Protein AF-A0A956FF70-F1 (afdb_monomer)

Sequence (128 aa):
MSNDNSLVDALAFLYVTFGQATDGTLTADEMRTLAEKLGKRAPELSLEQLGQVLRSTVTAYKGVGSREEKIERAQQHAAVLRDSVDEGMRQAIINDLSAIAAADGEVSDQEQAFIARTAQTLGVALPS

pLDDT: mean 88.59, std 9.56, range [40.38, 96.44]

Mean predicted aligned error: 4.27 Å

Structure (mmCIF, N/CA/C/O backbone):
data_AF-A0A956FF70-F1
#
_entry.id   AF-A0A956FF70-F1
#
loop_
_atom_site.group_PDB
_atom_site.id
_atom_site.type_symbol
_atom_site.label_atom_id
_atom_site.label_alt_id
_atom_site.label_comp_id
_atom_site.label_asym_id
_atom_site.label_entity_id
_atom_site.label_seq_id
_atom_site.pdbx_PDB_ins_code
_atom_site.Cartn_x
_atom_site.Cartn_y
_atom_site.Cartn_z
_atom_site.occupancy
_atom_site.B_iso_or_equiv
_atom_site.auth_seq_id
_atom_site.auth_comp_id
_atom_site.auth_asym_id
_atom_site.auth_atom_id
_atom_site.pdbx_PDB_model_num
ATOM 1 N N . MET A 1 1 ? 21.194 2.896 -12.988 1.00 40.38 1 MET A N 1
ATOM 2 C CA . MET A 1 1 ? 20.712 2.653 -11.613 1.00 40.38 1 MET A CA 1
ATOM 3 C C . MET A 1 1 ? 19.341 3.298 -11.496 1.00 40.38 1 MET A C 1
ATOM 5 O O . MET A 1 1 ? 19.175 4.356 -12.092 1.00 40.38 1 MET A O 1
ATOM 9 N N . SER A 1 2 ? 18.416 2.674 -10.757 1.00 45.56 2 SER A N 1
ATOM 10 C CA . SER A 1 2 ? 17.191 3.301 -10.213 1.00 45.56 2 SER A CA 1
ATOM 11 C C . SER A 1 2 ? 15.847 3.125 -10.950 1.00 45.56 2 SER A C 1
ATOM 13 O O . SER A 1 2 ? 15.054 4.060 -10.940 1.00 45.56 2 SER A O 1
ATOM 15 N N . ASN A 1 3 ? 15.536 1.942 -11.503 1.00 53.38 3 ASN A N 1
ATOM 16 C CA . ASN A 1 3 ? 14.123 1.555 -11.725 1.00 53.38 3 ASN A CA 1
ATOM 17 C C . ASN A 1 3 ? 13.557 0.736 -10.552 1.00 53.38 3 ASN A C 1
ATOM 19 O O . ASN A 1 3 ? 12.388 0.879 -10.223 1.00 53.38 3 ASN A O 1
ATOM 23 N N . ASP A 1 4 ? 14.382 -0.057 -9.866 1.00 58.72 4 ASP A N 1
ATOM 24 C CA . ASP A 1 4 ? 13.886 -0.923 -8.785 1.00 58.72 4 ASP A CA 1
ATOM 25 C C . ASP A 1 4 ? 13.406 -0.106 -7.579 1.00 58.72 4 ASP A C 1
ATOM 27 O O . ASP A 1 4 ? 12.328 -0.343 -7.046 1.00 58.72 4 ASP A O 1
ATOM 31 N N . ASN A 1 5 ? 14.133 0.960 -7.224 1.00 69.19 5 ASN A N 1
ATOM 32 C CA . ASN A 1 5 ? 13.759 1.810 -6.093 1.00 69.19 5 ASN A CA 1
ATOM 33 C C . ASN A 1 5 ? 12.410 2.523 -6.315 1.00 69.19 5 ASN A C 1
ATOM 35 O O . ASN A 1 5 ? 11.645 2.679 -5.372 1.00 69.19 5 ASN A O 1
ATOM 39 N N . SER A 1 6 ? 12.073 2.896 -7.560 1.00 80.88 6 SER A N 1
ATOM 40 C CA . SER A 1 6 ? 10.786 3.544 -7.855 1.00 80.88 6 SER A CA 1
ATOM 41 C C . SER A 1 6 ? 9.609 2.567 -7.800 1.00 80.88 6 SER A C 1
ATOM 43 O O . SER A 1 6 ? 8.506 2.970 -7.429 1.00 80.88 6 SER A O 1
ATOM 45 N N . LEU A 1 7 ? 9.835 1.285 -8.111 1.00 88.88 7 LEU A N 1
ATOM 46 C CA . LEU A 1 7 ? 8.826 0.233 -7.971 1.00 88.88 7 LEU A CA 1
ATOM 47 C C . LEU A 1 7 ? 8.566 -0.103 -6.510 1.00 88.88 7 LEU A C 1
ATOM 49 O O . LEU A 1 7 ? 7.406 -0.201 -6.111 1.00 88.88 7 LEU A O 1
ATOM 53 N N . VAL A 1 8 ? 9.624 -0.224 -5.705 1.00 91.12 8 VAL A N 1
ATOM 54 C CA . VAL A 1 8 ? 9.476 -0.448 -4.264 1.00 91.12 8 VAL A CA 1
ATOM 55 C C . VAL A 1 8 ? 8.802 0.752 -3.604 1.00 91.12 8 VAL A C 1
ATOM 57 O O . VAL A 1 8 ? 7.888 0.554 -2.809 1.00 91.12 8 VAL A O 1
ATOM 60 N N . ASP A 1 9 ? 9.167 1.984 -3.968 1.00 91.19 9 ASP A N 1
ATOM 61 C CA . ASP A 1 9 ? 8.512 3.190 -3.452 1.00 91.19 9 ASP A CA 1
ATOM 62 C C . ASP A 1 9 ? 7.022 3.232 -3.827 1.00 91.19 9 ASP A C 1
ATOM 64 O O . ASP A 1 9 ? 6.176 3.537 -2.982 1.00 91.19 9 ASP A O 1
ATOM 68 N N . ALA A 1 10 ? 6.679 2.883 -5.073 1.00 93.12 10 ALA A N 1
ATOM 69 C CA . ALA A 1 10 ? 5.291 2.815 -5.525 1.00 93.12 10 ALA A CA 1
ATOM 70 C C . ALA A 1 10 ? 4.492 1.742 -4.777 1.00 93.12 10 ALA A C 1
ATOM 72 O O . ALA A 1 10 ? 3.361 1.990 -4.352 1.00 93.12 10 ALA A O 1
ATOM 73 N N . LEU A 1 11 ? 5.092 0.570 -4.576 1.00 94.56 11 LEU A N 1
ATOM 74 C CA . LEU A 1 11 ? 4.481 -0.529 -3.843 1.00 94.56 11 LEU A CA 1
ATOM 75 C C . LEU A 1 11 ? 4.293 -0.186 -2.363 1.00 94.56 11 LEU A C 1
ATOM 77 O O . LEU A 1 11 ? 3.211 -0.378 -1.810 1.00 94.56 11 LEU A O 1
ATOM 81 N N . ALA A 1 12 ? 5.320 0.381 -1.734 1.00 94.06 12 ALA A N 1
ATOM 82 C CA . ALA A 1 12 ? 5.268 0.828 -0.353 1.00 94.06 12 ALA A CA 1
ATOM 83 C C . ALA A 1 12 ? 4.179 1.890 -0.171 1.00 94.06 12 ALA A C 1
ATOM 85 O O . ALA A 1 12 ? 3.390 1.797 0.769 1.00 94.06 12 ALA A O 1
ATOM 86 N N . PHE A 1 13 ? 4.091 2.877 -1.070 1.00 94.69 13 PHE A N 1
ATOM 87 C CA . PHE A 1 13 ? 3.067 3.921 -0.990 1.00 94.69 13 PHE A CA 1
ATOM 88 C C . PHE A 1 13 ? 1.658 3.353 -1.144 1.00 94.69 13 PHE A C 1
ATOM 90 O O . PHE A 1 13 ? 0.760 3.740 -0.391 1.00 94.69 13 PHE A O 1
ATOM 97 N N . LEU A 1 14 ? 1.469 2.414 -2.073 1.00 95.19 14 LEU A N 1
ATOM 98 C CA . LEU A 1 14 ? 0.205 1.705 -2.245 1.00 95.19 14 LEU A CA 1
ATOM 99 C C . LEU A 1 14 ? -0.196 0.967 -0.959 1.00 95.19 14 LEU A C 1
ATOM 101 O O . LEU A 1 14 ? -1.318 1.144 -0.491 1.00 95.19 14 LEU A O 1
ATOM 105 N N . TYR A 1 15 ? 0.719 0.202 -0.358 1.00 94.50 15 TYR A N 1
ATOM 106 C CA . TYR A 1 15 ? 0.435 -0.586 0.846 1.00 94.50 15 TYR A CA 1
ATOM 107 C C . TYR A 1 15 ? 0.199 0.286 2.085 1.00 94.50 15 TYR A C 1
ATOM 109 O O . TYR A 1 15 ? -0.725 0.034 2.854 1.00 94.50 15 TYR A O 1
ATOM 117 N N . VAL A 1 16 ? 0.995 1.343 2.274 1.00 92.19 16 VAL A N 1
ATOM 118 C CA . VAL A 1 16 ? 0.801 2.289 3.385 1.00 92.19 16 VAL A CA 1
ATOM 119 C C . VAL A 1 16 ? -0.525 3.023 3.235 1.00 92.19 16 VAL A C 1
ATOM 121 O O . VAL A 1 16 ? -1.240 3.191 4.219 1.00 92.19 16 VAL A O 1
ATOM 124 N N . THR A 1 17 ? -0.876 3.444 2.017 1.00 92.69 17 THR A N 1
ATOM 125 C CA . THR A 1 17 ? -2.167 4.095 1.774 1.00 92.69 17 THR A CA 1
ATOM 126 C C . THR A 1 17 ? -3.318 3.135 2.012 1.00 92.69 17 THR A C 1
ATOM 128 O O . THR A 1 17 ? -4.308 3.560 2.593 1.00 92.69 17 THR A O 1
ATOM 131 N N . PHE A 1 18 ? -3.188 1.866 1.617 1.00 91.38 18 PHE A N 1
ATOM 132 C CA . PHE A 1 18 ? -4.199 0.853 1.895 1.00 91.38 18 PHE A CA 1
ATOM 133 C C . PHE A 1 18 ? -4.526 0.800 3.391 1.00 91.38 18 PHE A C 1
ATOM 135 O O . PHE A 1 18 ? -5.643 1.135 3.749 1.00 91.38 18 PHE A O 1
ATOM 142 N N . GLY A 1 19 ? -3.554 0.533 4.265 1.00 85.81 19 GLY A N 1
ATOM 143 C CA . GLY A 1 19 ? -3.855 0.406 5.697 1.00 85.81 19 GLY A CA 1
ATOM 144 C C . GLY A 1 19 ? -4.090 1.728 6.447 1.00 85.81 19 GLY A C 1
ATOM 145 O O . GLY A 1 19 ? -4.578 1.732 7.567 1.00 85.81 19 GLY A O 1
ATOM 146 N N . GLN A 1 20 ? -3.712 2.886 5.894 1.00 84.50 20 GLN A N 1
ATOM 147 C CA . GLN A 1 20 ? -3.914 4.179 6.574 1.00 84.50 20 GLN A CA 1
ATOM 148 C C . GLN A 1 20 ? -5.122 4.967 6.062 1.00 84.50 20 GLN A C 1
ATOM 150 O O . GLN A 1 20 ? -5.579 5.885 6.745 1.00 84.50 20 GLN A O 1
ATOM 155 N N . ALA A 1 21 ? -5.583 4.702 4.839 1.00 77.69 21 ALA A N 1
ATOM 156 C CA . ALA A 1 21 ? -6.653 5.455 4.192 1.00 77.69 21 ALA A CA 1
ATOM 157 C C . ALA A 1 21 ? -7.954 4.656 4.068 1.00 77.69 21 ALA A C 1
ATOM 159 O O . ALA A 1 21 ? -8.873 5.148 3.412 1.00 77.69 21 ALA A O 1
ATOM 160 N N . THR A 1 22 ? -8.056 3.465 4.658 1.00 75.56 22 THR A N 1
ATOM 161 C CA . THR A 1 22 ? -9.293 2.683 4.784 1.00 75.56 22 THR A CA 1
ATOM 162 C C . THR A 1 22 ? -9.942 2.964 6.141 1.00 75.56 22 THR A C 1
ATOM 164 O O . THR A 1 22 ? -10.668 3.948 6.259 1.00 75.56 22 THR A O 1
ATOM 167 N N . ASP A 1 23 ? -9.651 2.185 7.175 1.00 70.81 23 ASP A N 1
ATOM 168 C CA . ASP A 1 23 ? -10.239 2.309 8.513 1.00 70.81 23 ASP A CA 1
ATOM 169 C C . ASP A 1 23 ? -9.551 3.376 9.395 1.00 70.81 23 ASP A C 1
ATOM 171 O O . ASP A 1 23 ? -10.109 3.850 10.386 1.00 70.81 23 ASP A O 1
ATOM 175 N N . GLY A 1 24 ? -8.371 3.833 8.969 1.00 63.34 24 GLY A N 1
ATOM 176 C CA . GLY A 1 24 ? -7.630 4.933 9.566 1.00 63.34 24 GLY A CA 1
ATOM 177 C C . GLY A 1 24 ? -6.539 4.520 10.550 1.00 63.34 24 GLY A C 1
ATOM 178 O O . GLY A 1 24 ? -5.902 5.423 11.096 1.00 63.34 24 GLY A O 1
ATOM 179 N N . THR A 1 25 ? -6.281 3.224 10.782 1.00 69.56 25 THR A N 1
ATOM 180 C CA . THR A 1 25 ? -5.164 2.787 11.637 1.00 69.56 25 THR A CA 1
ATOM 181 C C . THR A 1 25 ? -4.608 1.424 11.228 1.00 69.56 25 THR A C 1
ATOM 183 O O . THR A 1 25 ? -5.178 0.410 11.585 1.00 69.56 25 THR A O 1
ATOM 186 N N . LEU A 1 26 ? -3.391 1.400 10.665 1.00 77.25 26 LEU A N 1
ATOM 187 C CA . LEU A 1 26 ? -2.605 0.160 10.578 1.00 77.25 26 LEU A CA 1
ATOM 188 C C . LEU A 1 26 ? -2.382 -0.422 11.980 1.00 77.25 26 LEU A C 1
ATOM 190 O O . LEU A 1 26 ? -1.637 0.158 12.785 1.00 77.25 26 LEU A O 1
ATOM 194 N N . THR A 1 27 ? -2.968 -1.582 12.251 1.00 83.62 27 THR A N 1
ATOM 195 C CA . THR A 1 27 ? -2.672 -2.377 13.439 1.00 83.62 27 THR A CA 1
ATOM 196 C C . THR A 1 27 ? -1.220 -2.872 13.407 1.00 83.62 27 THR A C 1
ATOM 198 O O . THR A 1 27 ? -0.519 -2.840 12.387 1.00 83.62 27 THR A O 1
ATOM 201 N N . ALA A 1 28 ? -0.715 -3.340 14.552 1.00 85.00 28 ALA A N 1
ATOM 202 C CA . ALA A 1 28 ? 0.633 -3.904 14.618 1.00 85.00 28 ALA A CA 1
ATOM 203 C C . ALA A 1 28 ? 0.793 -5.149 13.724 1.00 85.00 28 ALA A C 1
ATOM 205 O O . ALA A 1 28 ? 1.882 -5.384 13.192 1.00 85.00 28 ALA A O 1
ATOM 206 N N . ASP A 1 29 ? -0.277 -5.928 13.556 1.00 87.62 29 ASP A N 1
ATOM 207 C CA . ASP A 1 29 ? -0.268 -7.164 12.776 1.00 87.62 29 ASP A CA 1
ATOM 208 C C . ASP A 1 29 ? -0.356 -6.881 11.274 1.00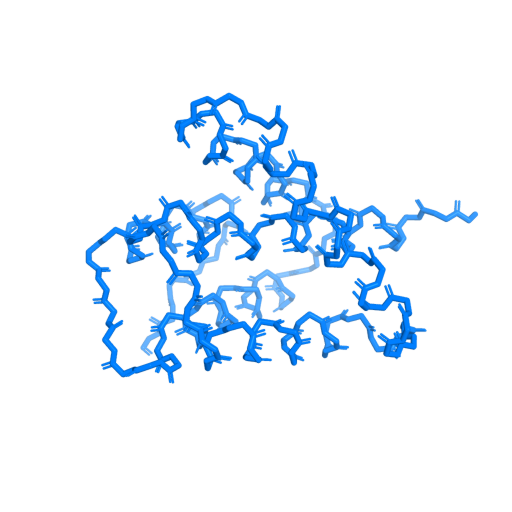 87.62 29 ASP A C 1
ATOM 210 O O . ASP A 1 29 ? 0.407 -7.466 10.497 1.00 87.62 29 ASP A O 1
ATOM 214 N N . GLU A 1 30 ? -1.154 -5.896 10.866 1.00 87.56 30 GLU A N 1
ATOM 215 C CA . GLU A 1 30 ? -1.156 -5.399 9.489 1.00 87.56 30 GLU A CA 1
ATOM 216 C C . GLU A 1 30 ? 0.184 -4.767 9.107 1.00 87.56 30 GLU A C 1
ATOM 218 O O . GLU A 1 30 ? 0.719 -5.061 8.041 1.00 87.56 30 GLU A O 1
ATOM 223 N N . MET A 1 31 ? 0.786 -3.948 9.981 1.00 88.12 31 MET A N 1
ATOM 224 C CA . MET A 1 31 ? 2.096 -3.339 9.719 1.00 88.12 31 MET A CA 1
ATOM 225 C C . MET A 1 31 ? 3.192 -4.399 9.554 1.00 88.12 31 MET A C 1
ATOM 227 O O . MET A 1 31 ? 4.061 -4.273 8.685 1.00 88.12 31 MET A O 1
ATOM 231 N N . ARG A 1 32 ? 3.157 -5.462 10.369 1.00 90.06 32 ARG A N 1
ATOM 232 C CA . ARG A 1 32 ? 4.086 -6.591 10.237 1.00 90.06 32 ARG A CA 1
ATOM 233 C C . ARG A 1 32 ? 3.873 -7.308 8.909 1.00 90.06 32 ARG A C 1
ATOM 235 O O . ARG A 1 32 ? 4.835 -7.512 8.173 1.00 90.06 32 ARG A O 1
ATOM 242 N N . THR A 1 33 ? 2.622 -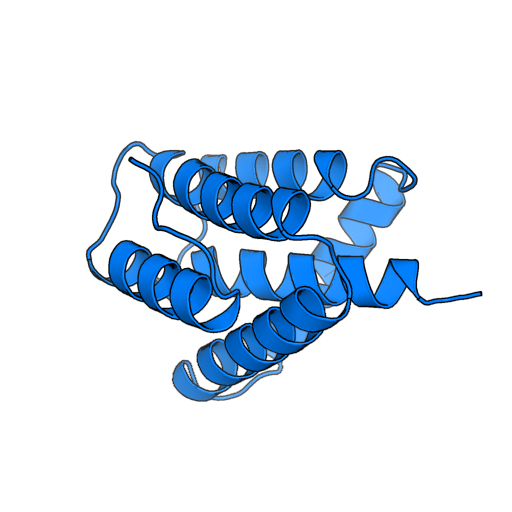7.615 8.578 1.00 92.50 33 THR A N 1
ATOM 243 C CA . THR A 1 33 ? 2.258 -8.298 7.331 1.00 92.50 33 THR A CA 1
ATOM 244 C C . THR A 1 33 ? 2.666 -7.468 6.118 1.00 92.50 33 THR A C 1
ATOM 246 O O . THR A 1 33 ? 3.290 -7.988 5.196 1.00 92.50 33 THR A O 1
ATOM 249 N N . LEU A 1 34 ? 2.418 -6.159 6.145 1.00 92.19 34 LEU A N 1
ATOM 250 C CA . LEU A 1 34 ? 2.837 -5.200 5.129 1.00 92.19 34 LEU A CA 1
ATOM 251 C C . LEU A 1 34 ? 4.352 -5.226 4.921 1.00 92.19 34 LEU A C 1
ATOM 253 O O . LEU A 1 34 ? 4.805 -5.360 3.782 1.00 92.19 34 LEU A O 1
ATOM 257 N N . ALA A 1 35 ? 5.139 -5.130 5.997 1.00 91.69 35 ALA A N 1
ATOM 258 C CA . ALA A 1 35 ? 6.597 -5.167 5.911 1.00 91.69 35 ALA A CA 1
ATOM 259 C C . ALA A 1 35 ? 7.098 -6.507 5.346 1.00 91.69 35 ALA A C 1
ATOM 261 O O . ALA A 1 35 ? 7.972 -6.527 4.478 1.00 91.69 35 ALA A O 1
ATOM 262 N N . GLU A 1 36 ? 6.509 -7.626 5.774 1.00 93.38 36 GLU A N 1
ATOM 263 C CA . GLU A 1 36 ? 6.828 -8.954 5.247 1.00 93.38 36 GLU A CA 1
ATOM 264 C C . GLU A 1 36 ? 6.497 -9.088 3.757 1.00 93.38 36 GLU A C 1
ATOM 266 O O . GLU A 1 36 ? 7.288 -9.652 2.997 1.00 93.38 36 GLU A O 1
ATOM 271 N N . LYS A 1 37 ? 5.337 -8.581 3.316 1.00 94.38 37 LYS A N 1
ATOM 272 C CA . LYS A 1 37 ? 4.952 -8.594 1.900 1.00 94.38 37 LYS A CA 1
ATOM 273 C C . LYS A 1 37 ? 5.890 -7.730 1.075 1.00 94.38 37 LYS A C 1
ATOM 275 O O . LYS A 1 37 ? 6.416 -8.216 0.080 1.00 94.38 37 LYS A O 1
ATOM 280 N N . LEU A 1 38 ? 6.162 -6.503 1.512 1.00 92.69 38 LEU A N 1
ATOM 281 C CA . LEU A 1 38 ? 7.072 -5.601 0.811 1.00 92.69 38 LEU A CA 1
ATOM 282 C C . LEU A 1 38 ? 8.477 -6.212 0.677 1.00 92.69 38 LEU A C 1
ATOM 284 O O . LEU A 1 38 ? 9.028 -6.225 -0.419 1.00 92.69 38 LEU A O 1
ATOM 288 N N . GLY A 1 39 ? 9.011 -6.820 1.743 1.00 92.25 39 GLY A N 1
ATOM 289 C CA . GLY A 1 39 ? 10.302 -7.516 1.696 1.00 92.25 39 GLY A CA 1
ATOM 290 C C . GLY A 1 39 ? 10.321 -8.722 0.749 1.00 92.25 39 GLY A C 1
ATOM 291 O O . GLY A 1 39 ? 11.306 -8.945 0.054 1.00 92.25 39 GLY A O 1
ATOM 292 N N . LYS A 1 40 ? 9.219 -9.480 0.643 1.00 92.81 40 LYS A N 1
ATOM 293 C CA . LYS A 1 40 ? 9.095 -10.578 -0.339 1.00 92.81 40 LYS A CA 1
ATOM 294 C C . LYS A 1 40 ? 9.078 -10.085 -1.787 1.00 92.81 40 LYS A C 1
ATOM 296 O O . LYS A 1 40 ? 9.457 -10.837 -2.681 1.00 92.81 40 LYS A O 1
ATOM 301 N N . ARG A 1 41 ? 8.593 -8.863 -2.024 1.00 91.00 41 ARG A N 1
ATOM 302 C CA . ARG A 1 41 ? 8.529 -8.234 -3.354 1.00 91.00 41 ARG A CA 1
ATOM 303 C C . ARG A 1 41 ? 9.820 -7.523 -3.746 1.00 91.00 41 ARG A C 1
ATOM 305 O O . ARG A 1 41 ? 10.040 -7.349 -4.937 1.00 91.00 41 ARG A O 1
ATOM 312 N N . ALA A 1 42 ? 10.650 -7.179 -2.766 1.00 89.00 42 ALA A N 1
ATOM 313 C CA . ALA A 1 42 ? 11.948 -6.538 -2.941 1.00 89.00 42 ALA A CA 1
ATOM 314 C C . ALA A 1 42 ? 13.055 -7.324 -2.201 1.00 89.00 42 ALA A C 1
ATOM 316 O O . ALA A 1 42 ? 13.634 -6.814 -1.235 1.00 89.00 42 ALA A O 1
ATOM 317 N N . PRO A 1 43 ? 13.321 -8.593 -2.583 1.00 88.12 43 PRO A N 1
ATOM 318 C CA . PRO A 1 43 ? 14.278 -9.461 -1.887 1.00 88.12 43 PRO A CA 1
ATOM 319 C C . PRO A 1 43 ? 15.727 -8.946 -1.921 1.00 88.12 43 PRO A C 1
ATOM 321 O O . PRO A 1 43 ? 16.567 -9.409 -1.151 1.00 88.12 43 PRO A O 1
ATOM 324 N N . GLU A 1 44 ? 16.034 -8.011 -2.815 1.00 88.31 44 GLU A N 1
ATOM 325 C CA . GLU A 1 44 ? 17.321 -7.332 -2.932 1.00 88.31 44 GLU A CA 1
ATOM 326 C C . GLU A 1 44 ? 17.581 -6.303 -1.823 1.00 88.31 44 GLU A C 1
ATOM 328 O O . GLU A 1 44 ? 18.733 -5.921 -1.607 1.00 88.31 44 GLU A O 1
ATOM 333 N N . LEU A 1 45 ? 16.538 -5.853 -1.119 1.00 87.88 45 LEU A N 1
ATOM 334 C CA . LEU A 1 45 ? 16.670 -4.880 -0.042 1.00 87.88 45 LEU A CA 1
ATOM 335 C C . LEU A 1 45 ? 17.009 -5.557 1.286 1.00 87.88 45 LEU A C 1
ATOM 337 O O . LEU A 1 45 ? 16.383 -6.528 1.711 1.00 87.88 45 LEU A O 1
ATOM 341 N N . SER A 1 46 ? 17.968 -4.978 2.005 1.00 90.06 46 SER A N 1
ATOM 342 C CA . SER A 1 46 ? 18.203 -5.327 3.401 1.00 90.06 46 SER A CA 1
ATOM 343 C C . SER A 1 46 ? 17.038 -4.866 4.285 1.00 90.06 46 SER A C 1
ATOM 345 O O . SER A 1 46 ? 16.301 -3.937 3.949 1.00 90.06 46 SER A O 1
ATOM 347 N N . LEU A 1 47 ? 16.905 -5.456 5.477 1.00 86.69 47 LEU A N 1
ATOM 348 C CA . LEU A 1 47 ? 15.909 -5.022 6.467 1.00 86.69 47 LEU A CA 1
ATOM 349 C C . LEU A 1 47 ? 16.052 -3.536 6.840 1.00 86.69 47 LEU A C 1
ATOM 351 O O . LEU A 1 47 ? 15.059 -2.857 7.093 1.00 86.69 47 LEU A O 1
ATOM 355 N N . GLU A 1 48 ? 17.282 -3.018 6.852 1.00 89.62 48 GLU A N 1
ATOM 356 C CA . GLU A 1 48 ? 17.548 -1.604 7.115 1.00 89.62 48 GLU A CA 1
ATOM 357 C C . GLU A 1 48 ? 17.022 -0.713 5.981 1.00 89.62 48 GLU A C 1
ATOM 359 O O . GLU A 1 48 ? 16.344 0.285 6.246 1.00 89.62 48 GLU A O 1
ATOM 364 N N . GLN A 1 49 ? 17.280 -1.099 4.726 1.00 90.62 49 GLN A N 1
ATOM 365 C CA . GLN A 1 49 ? 16.789 -0.392 3.542 1.00 90.62 49 GLN A CA 1
ATOM 366 C C . GLN A 1 49 ? 15.262 -0.432 3.469 1.00 90.62 49 GLN A C 1
ATOM 368 O O . GLN A 1 49 ? 14.636 0.606 3.273 1.00 90.62 49 GLN A O 1
ATOM 373 N N . LEU A 1 50 ? 14.657 -1.594 3.724 1.00 89.81 50 LEU A N 1
ATOM 374 C CA . LEU A 1 50 ? 13.208 -1.759 3.797 1.00 89.81 50 LEU A CA 1
ATOM 375 C C . LEU A 1 50 ? 12.591 -0.836 4.858 1.00 89.81 50 LEU A C 1
ATOM 377 O O . LEU A 1 50 ? 11.621 -0.126 4.593 1.00 89.81 50 LEU A O 1
ATOM 381 N N . GLY A 1 51 ? 13.192 -0.785 6.051 1.00 89.00 51 GLY A N 1
ATOM 382 C CA . GLY A 1 51 ? 12.765 0.127 7.109 1.00 89.00 51 GLY A CA 1
ATOM 383 C C . GLY A 1 51 ? 12.895 1.599 6.709 1.00 89.00 51 GLY A C 1
ATOM 384 O O . GLY A 1 51 ? 12.046 2.412 7.076 1.00 89.00 51 GLY A O 1
ATOM 385 N N . GLN A 1 52 ? 13.932 1.958 5.950 1.00 91.25 52 GLN A N 1
ATOM 386 C CA . GLN A 1 52 ? 14.114 3.318 5.446 1.00 91.25 52 GLN A CA 1
ATOM 387 C C . GLN A 1 52 ? 13.061 3.696 4.403 1.00 91.25 52 GLN A C 1
ATOM 389 O O . GLN A 1 52 ? 12.511 4.796 4.494 1.00 91.25 52 GLN A O 1
ATOM 394 N N . VAL A 1 53 ? 12.746 2.791 3.473 1.00 91.62 53 VAL A N 1
ATOM 395 C CA . VAL A 1 53 ? 11.664 2.974 2.497 1.00 91.62 53 VAL A CA 1
ATOM 396 C C . VAL A 1 53 ? 10.350 3.203 3.231 1.00 91.62 53 VAL A C 1
ATOM 398 O O . VAL A 1 53 ? 9.749 4.257 3.066 1.00 91.62 53 VAL A O 1
ATOM 401 N N . LEU A 1 54 ? 9.960 2.309 4.146 1.00 90.06 54 LEU A N 1
ATOM 402 C CA . LEU A 1 54 ? 8.703 2.441 4.891 1.00 90.06 54 LEU A CA 1
ATOM 403 C C . LEU A 1 54 ? 8.602 3.765 5.663 1.00 90.06 54 LEU A C 1
ATOM 405 O O . LEU A 1 54 ? 7.572 4.436 5.608 1.00 90.06 54 LEU A O 1
ATOM 409 N N . ARG A 1 55 ? 9.672 4.195 6.348 1.00 90.31 55 ARG A N 1
ATOM 410 C CA . ARG A 1 55 ? 9.695 5.498 7.042 1.00 90.31 55 ARG A CA 1
ATOM 411 C C . ARG A 1 55 ? 9.548 6.675 6.077 1.00 90.31 55 ARG A C 1
ATOM 413 O O . ARG A 1 55 ? 8.813 7.621 6.376 1.00 90.31 55 ARG A O 1
ATOM 420 N N . SER A 1 56 ? 10.239 6.622 4.939 1.00 91.12 56 SER A N 1
ATOM 421 C CA . SER A 1 56 ? 10.143 7.633 3.884 1.00 91.12 56 SER A CA 1
ATOM 422 C C . SER A 1 56 ? 8.720 7.700 3.329 1.00 91.12 56 SER A C 1
ATOM 424 O O . SER A 1 56 ? 8.112 8.768 3.304 1.00 91.12 56 SER A O 1
ATOM 426 N N . THR A 1 57 ? 8.134 6.549 3.005 1.00 92.25 57 THR A N 1
ATOM 427 C CA . THR A 1 57 ? 6.767 6.422 2.507 1.00 92.25 57 THR A CA 1
ATOM 428 C C . THR A 1 57 ? 5.738 6.943 3.503 1.00 92.25 57 THR A C 1
ATOM 430 O O . THR A 1 57 ? 4.864 7.712 3.117 1.00 92.25 57 THR A O 1
ATOM 433 N N . VAL A 1 58 ? 5.839 6.594 4.790 1.00 89.69 58 VAL A N 1
ATOM 434 C CA . VAL A 1 58 ? 4.930 7.113 5.829 1.00 89.69 58 VAL A CA 1
ATOM 435 C C . VAL A 1 58 ? 5.052 8.632 5.952 1.00 89.69 58 VAL A C 1
ATOM 437 O O . VAL A 1 58 ? 4.048 9.323 6.127 1.00 89.69 58 VAL A O 1
ATOM 440 N N . THR A 1 59 ? 6.264 9.174 5.829 1.00 90.19 59 THR A N 1
ATOM 441 C CA . THR A 1 59 ? 6.491 10.626 5.825 1.00 90.19 59 THR A CA 1
ATOM 442 C C . THR A 1 59 ? 5.848 11.278 4.601 1.00 90.19 59 THR A C 1
ATOM 444 O O . THR A 1 59 ? 5.123 12.261 4.745 1.00 90.19 59 THR A O 1
ATOM 447 N N . ALA A 1 60 ? 6.040 10.699 3.413 1.00 89.88 60 ALA A N 1
ATOM 448 C CA . ALA A 1 60 ? 5.422 11.162 2.175 1.00 89.88 60 ALA A CA 1
ATOM 449 C C . ALA A 1 60 ? 3.890 11.107 2.256 1.00 89.88 60 ALA A C 1
ATOM 451 O O . ALA A 1 60 ? 3.236 12.094 1.933 1.00 89.88 60 ALA A O 1
ATOM 452 N N . TYR A 1 61 ? 3.327 10.006 2.763 1.00 89.69 61 TYR A N 1
ATOM 453 C CA . TYR A 1 61 ? 1.894 9.827 3.003 1.00 89.69 61 TYR A CA 1
ATOM 454 C C . TYR A 1 61 ? 1.337 10.911 3.931 1.00 89.69 61 TYR A C 1
ATOM 456 O O . TYR A 1 61 ? 0.333 11.543 3.609 1.00 89.69 61 TYR A O 1
ATOM 464 N N . LYS A 1 62 ? 2.004 11.181 5.062 1.00 89.38 62 LYS A N 1
ATOM 465 C CA . LYS A 1 62 ? 1.604 12.242 6.003 1.00 89.38 62 LYS A CA 1
ATOM 466 C C . LYS A 1 62 ? 1.681 13.645 5.398 1.00 89.38 62 LYS A C 1
ATOM 468 O O . LYS A 1 62 ? 0.948 14.520 5.844 1.00 89.38 62 LYS A O 1
ATOM 473 N N . GLY A 1 63 ? 2.554 13.853 4.412 1.00 89.75 63 GLY A N 1
ATOM 474 C CA . GLY A 1 63 ? 2.673 15.109 3.670 1.00 89.75 63 GLY A CA 1
ATOM 475 C C . GLY A 1 63 ? 1.615 15.309 2.580 1.00 89.75 63 GLY A C 1
ATOM 476 O O . GLY A 1 63 ? 1.517 16.407 2.036 1.00 89.75 63 GLY A O 1
ATOM 477 N N . VAL A 1 64 ? 0.830 14.282 2.239 1.00 88.00 64 VAL A N 1
ATOM 478 C CA . VAL A 1 64 ? -0.327 14.416 1.341 1.00 88.00 64 VAL A CA 1
ATOM 479 C C . VAL A 1 64 ? -1.510 14.967 2.131 1.00 88.00 64 VAL A C 1
ATOM 481 O O . VAL A 1 64 ? -1.718 14.558 3.273 1.00 88.00 64 VAL A O 1
ATOM 484 N N . GLY A 1 65 ? -2.272 15.882 1.530 1.00 88.31 65 GLY A N 1
ATOM 485 C CA . GLY A 1 65 ? -3.367 16.586 2.188 1.00 88.31 65 GLY A CA 1
ATOM 486 C C . GLY A 1 65 ? -4.541 15.673 2.539 1.00 88.31 65 GLY A C 1
ATOM 487 O O . GLY A 1 65 ? -4.549 15.005 3.577 1.00 88.31 65 GLY A O 1
ATOM 488 N N . SER A 1 66 ? -5.576 15.685 1.706 1.00 90.00 66 SER A N 1
ATOM 489 C CA . SER A 1 66 ? -6.829 14.990 1.995 1.00 90.00 66 SER A CA 1
ATOM 490 C C . SER A 1 66 ? -6.700 13.466 1.854 1.00 90.00 66 SER A C 1
ATOM 492 O O . SER A 1 66 ? -5.764 12.932 1.249 1.00 90.00 66 SER A O 1
ATOM 494 N N . ARG A 1 67 ? -7.662 12.737 2.431 1.00 87.12 67 ARG A N 1
ATOM 495 C CA . ARG A 1 67 ? -7.765 11.277 2.285 1.00 87.12 67 ARG A CA 1
ATOM 496 C C . ARG A 1 67 ? -7.939 10.881 0.816 1.00 87.12 67 ARG A C 1
ATOM 498 O O . ARG A 1 67 ? -7.334 9.918 0.357 1.00 87.12 67 ARG A O 1
ATOM 505 N N . GLU A 1 68 ? -8.726 11.647 0.078 1.00 89.25 68 GLU A N 1
ATOM 506 C CA . GLU A 1 68 ? -9.001 11.442 -1.341 1.00 89.25 68 GLU A CA 1
ATOM 507 C C . GLU A 1 68 ? -7.730 11.618 -2.177 1.00 89.25 68 GLU A C 1
ATOM 509 O O . GLU A 1 68 ? -7.443 10.767 -3.016 1.00 89.25 68 GLU A O 1
ATOM 514 N N . GLU A 1 69 ? -6.920 12.645 -1.892 1.00 91.88 69 GLU A N 1
ATOM 515 C CA . GLU A 1 69 ? -5.631 12.862 -2.567 1.00 91.88 69 GLU A CA 1
ATOM 516 C C . GLU A 1 69 ? -4.654 11.702 -2.323 1.00 91.88 69 GLU A C 1
ATOM 518 O O . GLU A 1 69 ? -3.916 11.298 -3.223 1.00 91.88 69 GLU A O 1
ATOM 523 N N . LYS A 1 70 ? -4.651 11.131 -1.112 1.00 91.94 70 LYS A N 1
ATOM 524 C CA . LYS A 1 70 ? -3.838 9.948 -0.781 1.00 91.94 70 LYS A CA 1
ATOM 525 C C . LYS A 1 70 ? -4.263 8.740 -1.602 1.00 91.94 70 LYS A C 1
ATOM 527 O O . LYS A 1 70 ? -3.419 8.093 -2.221 1.00 91.94 70 LYS A O 1
ATOM 532 N N . ILE A 1 71 ? -5.568 8.470 -1.642 1.00 91.81 71 ILE A N 1
ATOM 533 C CA . ILE A 1 71 ? -6.135 7.374 -2.431 1.00 91.81 71 ILE A CA 1
ATOM 534 C C . ILE A 1 71 ? -5.819 7.579 -3.914 1.00 91.81 71 ILE A C 1
ATOM 536 O O . ILE A 1 71 ? -5.393 6.637 -4.575 1.00 91.81 71 ILE A O 1
ATOM 540 N N . GLU A 1 72 ? -5.973 8.792 -4.445 1.00 93.38 72 GLU A N 1
ATOM 541 C CA . GLU A 1 72 ? -5.657 9.091 -5.842 1.00 93.38 72 GLU A CA 1
ATOM 542 C C . GLU A 1 72 ? -4.183 8.820 -6.166 1.00 93.38 72 GLU A C 1
ATOM 544 O O . GLU A 1 72 ? -3.892 8.125 -7.141 1.00 93.38 72 GLU A O 1
ATOM 549 N N . ARG A 1 73 ? -3.251 9.273 -5.319 1.00 93.62 73 ARG A N 1
ATOM 550 C CA . ARG A 1 73 ? -1.821 8.976 -5.491 1.00 93.62 73 ARG A CA 1
ATOM 551 C C . ARG A 1 73 ? -1.527 7.483 -5.436 1.00 93.62 73 ARG A C 1
ATOM 553 O O . ARG A 1 73 ? -0.751 6.989 -6.247 1.00 93.62 73 ARG A O 1
ATOM 560 N N . ALA A 1 74 ? -2.166 6.738 -4.538 1.00 94.19 74 ALA A N 1
ATOM 561 C CA . ALA A 1 74 ? -2.012 5.286 -4.507 1.00 94.19 74 ALA A CA 1
ATOM 562 C C . ALA A 1 74 ? -2.493 4.627 -5.809 1.00 94.19 74 ALA A C 1
ATOM 564 O O . ALA A 1 74 ? -1.843 3.713 -6.309 1.00 94.19 74 ALA A O 1
ATOM 565 N N . GLN A 1 75 ? -3.572 5.130 -6.415 1.00 95.00 75 GLN A N 1
ATOM 566 C CA . GLN A 1 75 ? -4.028 4.647 -7.721 1.00 95.00 75 GLN A CA 1
ATOM 567 C C . GLN A 1 75 ? -3.075 5.031 -8.860 1.00 95.00 75 GLN A C 1
ATOM 569 O O . GLN A 1 75 ? -2.867 4.236 -9.773 1.00 95.00 75 GLN A O 1
ATOM 574 N N . GLN A 1 76 ? -2.432 6.199 -8.795 1.00 94.62 76 GLN A N 1
ATOM 575 C CA . GLN A 1 76 ? -1.363 6.563 -9.732 1.00 94.62 76 GLN A CA 1
ATOM 576 C C . GLN A 1 76 ? -0.166 5.608 -9.603 1.00 94.62 76 GLN A C 1
ATOM 578 O O . GLN A 1 76 ? 0.345 5.127 -10.612 1.00 94.62 76 GLN A O 1
ATOM 583 N N . HIS A 1 77 ? 0.232 5.255 -8.377 1.00 94.88 77 HIS A N 1
ATOM 584 C CA . HIS A 1 77 ? 1.262 4.242 -8.140 1.00 94.88 77 HIS A CA 1
ATOM 585 C C . HIS A 1 77 ? 0.847 2.856 -8.651 1.00 94.88 77 HIS A C 1
ATOM 587 O O . HIS A 1 77 ? 1.659 2.178 -9.275 1.00 94.88 77 HIS A O 1
ATOM 593 N N . ALA A 1 78 ? -0.414 2.453 -8.474 1.00 94.75 78 ALA A N 1
ATOM 594 C CA . ALA A 1 78 ? -0.934 1.214 -9.050 1.00 94.75 78 ALA A CA 1
ATOM 595 C C . ALA A 1 78 ? -0.879 1.218 -10.590 1.00 94.75 78 ALA A C 1
ATOM 597 O O . ALA A 1 78 ? -0.523 0.206 -11.188 1.00 94.75 78 ALA A O 1
ATOM 598 N N . ALA A 1 79 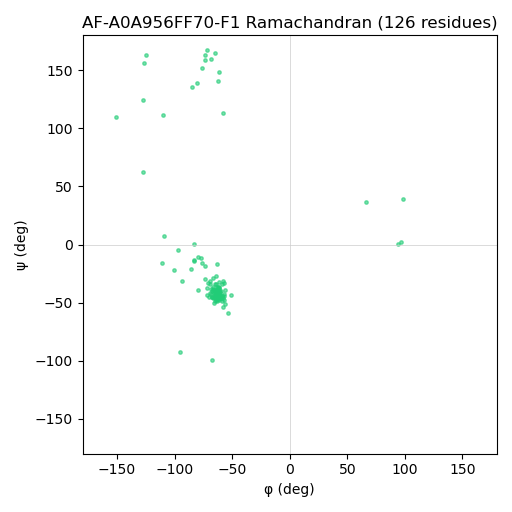? -1.156 2.350 -11.244 1.00 94.38 79 ALA A N 1
ATOM 599 C CA . ALA A 1 79 ? -1.012 2.473 -12.696 1.00 94.38 79 ALA A CA 1
ATOM 600 C C . ALA A 1 79 ? 0.456 2.352 -13.146 1.00 94.38 79 ALA A C 1
ATOM 602 O O . ALA A 1 79 ? 0.744 1.638 -14.102 1.00 94.38 79 ALA A O 1
ATOM 603 N N . VAL A 1 80 ? 1.392 2.975 -12.418 1.00 93.50 80 VAL A N 1
ATOM 604 C CA . VAL A 1 80 ? 2.837 2.814 -12.667 1.00 93.50 80 VAL A CA 1
ATOM 605 C C . VAL A 1 80 ? 3.254 1.350 -12.522 1.00 93.50 80 VAL A C 1
ATOM 607 O O . VAL A 1 80 ? 3.960 0.826 -13.384 1.00 93.50 80 VAL A O 1
ATOM 610 N N . LEU A 1 81 ? 2.787 0.670 -11.470 1.00 93.62 81 LEU A N 1
ATOM 611 C CA . LEU A 1 81 ? 3.047 -0.753 -11.257 1.00 93.62 81 LEU A CA 1
ATOM 612 C C . LEU A 1 81 ? 2.489 -1.589 -12.412 1.00 93.62 81 LEU A C 1
ATOM 614 O O . LEU A 1 81 ? 3.223 -2.415 -12.945 1.00 93.62 81 LEU A O 1
ATOM 618 N N . ARG A 1 82 ? 1.253 -1.332 -12.867 1.00 94.69 82 ARG A N 1
ATOM 619 C CA . ARG A 1 82 ? 0.637 -2.047 -14.000 1.00 94.69 82 ARG A CA 1
ATOM 620 C C . ARG A 1 82 ? 1.537 -2.068 -15.235 1.00 94.69 82 ARG A C 1
ATOM 622 O O . ARG A 1 82 ? 1.633 -3.108 -15.887 1.00 94.69 82 ARG A O 1
ATOM 629 N N . ASP A 1 83 ? 2.143 -0.925 -15.542 1.00 93.19 83 ASP A N 1
ATOM 630 C CA . ASP A 1 83 ? 2.947 -0.717 -16.748 1.00 93.19 83 ASP A CA 1
ATOM 631 C C . ASP A 1 83 ? 4.394 -1.213 -16.594 1.00 93.19 83 ASP A C 1
ATOM 633 O O . ASP A 1 83 ? 5.108 -1.351 -17.586 1.00 93.19 83 ASP A O 1
ATOM 637 N N . SER A 1 84 ? 4.822 -1.497 -15.362 1.00 91.50 84 SER A N 1
ATOM 638 C CA . SER A 1 84 ? 6.216 -1.822 -15.045 1.00 91.50 84 SER A CA 1
ATOM 639 C C . SER A 1 84 ? 6.446 -3.273 -14.625 1.00 91.50 84 SER A C 1
ATOM 641 O O . SER A 1 84 ? 7.594 -3.714 -14.608 1.00 91.50 84 SER A O 1
ATOM 643 N N . VAL A 1 85 ? 5.392 -4.014 -14.270 1.00 92.62 85 VAL A N 1
ATOM 644 C CA . VAL A 1 85 ? 5.492 -5.408 -13.811 1.00 92.62 85 VAL A CA 1
ATOM 645 C C . VAL A 1 85 ? 4.580 -6.333 -14.614 1.00 92.62 85 VAL A C 1
ATOM 647 O O . VAL A 1 85 ? 3.586 -5.904 -15.204 1.00 92.62 85 VAL A O 1
ATOM 650 N N . ASP A 1 86 ? 4.920 -7.621 -14.644 1.00 94.38 86 ASP A N 1
ATOM 651 C CA . ASP A 1 86 ? 4.113 -8.632 -15.325 1.00 94.38 86 ASP A CA 1
ATOM 652 C C . ASP A 1 86 ? 2.796 -8.940 -14.589 1.00 94.38 86 ASP A C 1
ATOM 654 O O . ASP A 1 86 ? 2.575 -8.561 -13.438 1.00 94.38 86 ASP A O 1
ATOM 658 N N . GLU A 1 87 ? 1.891 -9.649 -15.264 1.00 93.69 87 GLU A N 1
ATOM 659 C CA . GLU A 1 87 ? 0.583 -10.006 -14.709 1.00 93.69 87 GLU A CA 1
ATOM 660 C C . GLU A 1 87 ? 0.673 -10.828 -13.416 1.00 93.69 87 GLU A C 1
ATOM 662 O O . GLU A 1 87 ? -0.141 -10.635 -12.511 1.00 93.69 87 GLU A O 1
ATOM 667 N N . GLY A 1 88 ? 1.687 -11.691 -13.292 1.00 94.31 88 GLY A N 1
ATOM 668 C CA . GLY A 1 88 ? 1.907 -12.497 -12.093 1.00 94.31 88 GLY A CA 1
ATOM 669 C C . GLY A 1 88 ? 2.212 -11.626 -10.878 1.00 94.31 88 GLY A C 1
ATOM 670 O O . GLY A 1 88 ? 1.619 -11.809 -9.813 1.00 94.31 88 GLY A O 1
ATOM 671 N N . MET A 1 89 ? 3.074 -10.625 -11.048 1.00 93.50 89 MET A N 1
ATOM 672 C CA . MET A 1 89 ? 3.375 -9.642 -10.016 1.00 93.50 89 MET A CA 1
ATOM 673 C C . MET A 1 89 ? 2.160 -8.758 -9.709 1.00 93.50 89 MET A C 1
ATOM 675 O O . MET A 1 89 ? 1.883 -8.498 -8.539 1.00 93.50 89 MET A O 1
ATOM 679 N N . ARG A 1 90 ? 1.367 -8.362 -10.714 1.00 95.50 90 ARG A N 1
ATOM 680 C CA . ARG A 1 90 ? 0.111 -7.615 -10.491 1.00 95.50 90 ARG A CA 1
ATOM 681 C C . ARG A 1 90 ? -0.887 -8.403 -9.641 1.00 95.50 90 ARG A C 1
ATOM 683 O 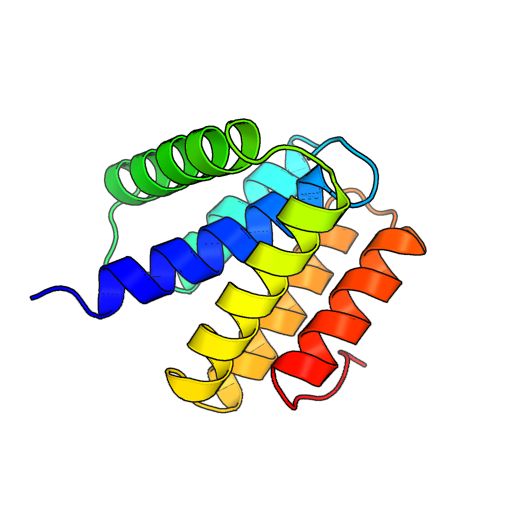O . ARG A 1 90 ? -1.452 -7.850 -8.699 1.00 95.50 90 ARG A O 1
ATOM 690 N N . GLN A 1 91 ? -1.059 -9.697 -9.912 1.00 95.88 91 GLN A N 1
ATOM 691 C CA . GLN A 1 91 ? -1.909 -10.563 -9.092 1.00 95.88 91 GLN A CA 1
ATOM 692 C C . GLN A 1 91 ? -1.338 -10.730 -7.678 1.00 95.88 91 GLN A C 1
ATOM 694 O O . GLN A 1 91 ? -2.077 -10.715 -6.693 1.00 95.88 91 GLN A O 1
ATOM 699 N N . ALA A 1 92 ? -0.014 -10.844 -7.558 1.00 95.00 92 ALA A N 1
ATOM 700 C CA . ALA A 1 92 ? 0.660 -10.960 -6.273 1.00 95.00 92 ALA A CA 1
ATOM 701 C C . ALA A 1 92 ? 0.457 -9.720 -5.383 1.00 95.00 92 ALA A C 1
ATOM 703 O O . ALA A 1 92 ? 0.266 -9.875 -4.178 1.00 95.00 92 ALA A O 1
ATOM 704 N N . ILE A 1 93 ? 0.429 -8.520 -5.972 1.00 95.31 93 ILE A N 1
ATOM 705 C CA . ILE A 1 93 ? 0.128 -7.257 -5.277 1.00 95.31 93 ILE A CA 1
ATOM 706 C C . ILE A 1 93 ? -1.293 -7.280 -4.693 1.00 95.31 93 ILE A C 1
ATOM 708 O O . ILE A 1 93 ? -1.486 -6.938 -3.529 1.00 95.31 93 ILE A O 1
ATOM 712 N N . ILE A 1 94 ? -2.292 -7.735 -5.455 1.00 96.44 94 ILE A N 1
ATOM 713 C CA . ILE A 1 94 ? -3.679 -7.839 -4.967 1.00 96.44 94 ILE A CA 1
ATOM 714 C C . ILE A 1 94 ? -3.827 -8.887 -3.859 1.00 96.44 94 ILE A C 1
ATOM 716 O O . ILE A 1 94 ? -4.515 -8.652 -2.860 1.00 96.44 94 ILE A O 1
ATOM 720 N N . ASN A 1 95 ? -3.135 -10.017 -3.992 1.00 95.19 95 ASN A N 1
ATOM 721 C CA . ASN A 1 95 ? -3.106 -11.044 -2.954 1.00 95.19 95 ASN A CA 1
ATOM 722 C C . ASN A 1 95 ? -2.433 -10.533 -1.671 1.00 95.19 95 ASN A C 1
ATOM 724 O O . ASN A 1 95 ? -2.818 -10.921 -0.571 1.00 95.19 95 ASN A O 1
ATOM 728 N N . ASP A 1 96 ? -1.431 -9.664 -1.795 1.00 95.19 96 ASP A N 1
ATOM 729 C CA . ASP A 1 96 ? -0.780 -9.044 -0.647 1.00 95.19 96 ASP A CA 1
ATOM 730 C C . ASP A 1 96 ? -1.691 -8.042 0.054 1.00 95.19 96 ASP A C 1
ATOM 732 O O . ASP A 1 96 ? -1.798 -8.124 1.272 1.00 95.19 96 ASP A O 1
ATOM 736 N N . LEU A 1 97 ? -2.392 -7.170 -0.679 1.00 94.06 97 LEU A N 1
ATOM 737 C CA . LEU A 1 97 ? -3.378 -6.261 -0.082 1.00 94.06 97 LEU A CA 1
ATOM 738 C C . LEU A 1 97 ? -4.457 -7.029 0.688 1.00 94.06 97 LEU A C 1
ATOM 740 O O . LEU A 1 97 ? -4.785 -6.672 1.811 1.00 94.06 97 LEU A O 1
ATOM 744 N N . SER A 1 98 ? -4.943 -8.131 0.119 1.00 92.94 98 SER A N 1
ATOM 745 C CA . SER A 1 98 ? -5.952 -8.978 0.770 1.00 92.94 98 SER A CA 1
ATOM 746 C C . SER A 1 98 ? -5.408 -9.671 2.022 1.00 92.94 98 SER A C 1
ATOM 748 O O . SER A 1 98 ? -6.113 -9.804 3.014 1.00 92.94 98 SER A O 1
ATOM 750 N N . ALA A 1 99 ? -4.139 -10.091 1.998 1.00 92.81 99 ALA A N 1
ATOM 751 C CA . ALA A 1 99 ? -3.483 -10.672 3.164 1.00 92.81 99 ALA A CA 1
ATOM 752 C C . ALA A 1 99 ? -3.201 -9.636 4.262 1.00 92.81 99 ALA A C 1
ATOM 754 O O . ALA A 1 99 ? -3.230 -9.998 5.432 1.00 92.81 99 ALA A O 1
ATOM 755 N N . ILE A 1 100 ? -2.911 -8.383 3.892 1.00 91.69 100 ILE A N 1
ATOM 756 C CA . ILE A 1 100 ? -2.764 -7.280 4.847 1.00 91.69 100 ILE A CA 1
ATOM 757 C C . ILE A 1 100 ? -4.117 -7.018 5.511 1.00 91.69 100 ILE A C 1
ATOM 759 O O . ILE A 1 100 ? -4.172 -7.070 6.728 1.00 91.69 100 ILE A O 1
ATOM 763 N N . ALA A 1 101 ? -5.190 -6.873 4.729 1.00 89.75 101 ALA A N 1
ATOM 764 C CA . ALA A 1 101 ? -6.546 -6.655 5.243 1.00 89.75 101 ALA A CA 1
ATOM 765 C C . ALA A 1 101 ? -6.998 -7.752 6.219 1.00 89.75 101 ALA A C 1
ATOM 767 O O . ALA A 1 101 ? -7.664 -7.509 7.206 1.00 89.75 101 ALA A O 1
ATOM 768 N N . ALA A 1 102 ? -6.645 -9.006 5.932 1.00 89.81 102 ALA A N 1
ATOM 769 C CA . ALA A 1 102 ? -7.040 -10.137 6.764 1.00 89.81 102 ALA A CA 1
ATOM 770 C C . ALA A 1 102 ? -6.125 -10.358 7.987 1.00 89.81 102 ALA A C 1
ATOM 772 O O . ALA A 1 102 ? -6.319 -11.338 8.708 1.00 89.81 102 ALA A O 1
ATOM 773 N N . ALA A 1 103 ? -5.095 -9.526 8.197 1.00 89.25 103 ALA A N 1
ATOM 774 C CA . ALA A 1 103 ? -4.049 -9.786 9.187 1.00 89.25 103 ALA A CA 1
ATOM 775 C C . ALA A 1 103 ? -4.541 -9.689 10.636 1.00 89.25 103 ALA A C 1
ATOM 777 O O . ALA A 1 103 ? -4.032 -10.412 11.493 1.00 89.25 103 ALA A O 1
ATOM 778 N N . ASP A 1 104 ? -5.516 -8.827 10.906 1.00 82.56 104 ASP A N 1
ATOM 779 C CA . ASP A 1 104 ? -6.155 -8.678 12.217 1.00 82.56 104 ASP A CA 1
ATOM 780 C C . ASP A 1 104 ? -7.477 -9.466 12.341 1.00 82.56 104 ASP A C 1
ATOM 782 O O . ASP A 1 104 ? -8.037 -9.583 13.431 1.00 82.56 104 ASP A O 1
ATOM 786 N N . GLY A 1 105 ? -7.923 -10.087 11.245 1.00 80.88 105 GLY A N 1
ATOM 787 C CA . GLY A 1 105 ? -9.097 -10.950 11.182 1.00 80.88 105 GLY A CA 1
ATOM 788 C C . GLY A 1 105 ? -10.396 -10.258 10.763 1.00 80.88 105 GLY A C 1
ATOM 789 O O . GLY A 1 105 ? -11.407 -10.955 10.649 1.00 80.88 105 GLY A O 1
ATOM 790 N N . GLU A 1 106 ? -10.392 -8.951 10.485 1.00 80.88 106 GLU A N 1
ATOM 791 C CA . GLU A 1 106 ? -11.576 -8.213 10.032 1.00 80.88 106 GLU A CA 1
ATOM 792 C C . GLU A 1 106 ? -11.285 -7.438 8.743 1.00 80.88 106 GLU A C 1
ATOM 794 O O . GLU A 1 106 ? -10.395 -6.611 8.694 1.00 80.88 106 GLU A O 1
ATOM 799 N N . VAL A 1 107 ? -12.074 -7.669 7.686 1.00 86.81 107 VAL A N 1
ATOM 800 C CA . VAL A 1 107 ? -11.943 -6.917 6.426 1.00 86.81 107 VAL A CA 1
ATOM 801 C C . VAL A 1 107 ? -13.147 -6.001 6.251 1.00 86.81 107 VAL A C 1
ATOM 803 O O . VAL A 1 107 ? -14.265 -6.459 5.993 1.00 86.81 107 VAL A O 1
ATOM 806 N N . SER A 1 108 ? -12.918 -4.698 6.339 1.00 88.50 108 SER A N 1
ATOM 807 C CA . SER A 1 108 ? -13.936 -3.662 6.185 1.00 88.50 108 SER A CA 1
ATOM 808 C C . SER A 1 108 ? -14.381 -3.462 4.729 1.00 88.50 108 SER A C 1
ATOM 810 O O . SER A 1 108 ? -13.650 -3.722 3.769 1.00 88.50 108 SER A O 1
ATOM 812 N N . ASP A 1 109 ? -15.575 -2.890 4.541 1.00 89.12 109 ASP A N 1
ATOM 813 C CA . ASP A 1 109 ? -16.087 -2.513 3.212 1.00 89.12 109 ASP A CA 1
ATOM 814 C C 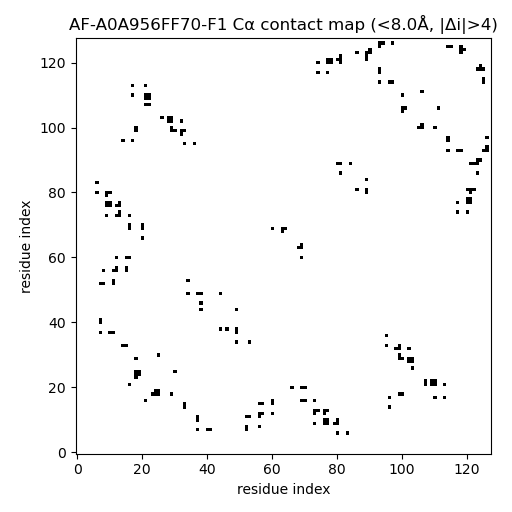. ASP A 1 109 ? -15.156 -1.527 2.484 1.00 89.12 109 ASP A C 1
ATOM 816 O O . ASP A 1 109 ? -15.060 -1.526 1.254 1.00 89.12 109 ASP A O 1
ATOM 820 N N . GLN A 1 110 ? -14.455 -0.675 3.239 1.00 88.88 110 GLN A N 1
ATOM 821 C CA . GLN A 1 110 ? -13.549 0.332 2.684 1.00 88.88 110 GLN A CA 1
ATOM 822 C C . GLN A 1 110 ? -12.278 -0.314 2.128 1.00 88.88 110 GLN A C 1
ATOM 824 O O . GLN A 1 110 ? -11.800 0.090 1.065 1.00 88.88 110 GLN A O 1
ATOM 829 N N . GLU A 1 111 ? -11.765 -1.346 2.794 1.00 90.50 111 GLU A N 1
ATOM 830 C CA . GLU A 1 111 ? -10.644 -2.145 2.302 1.00 90.50 111 GLU A CA 1
ATOM 831 C C . GLU A 1 111 ? -11.029 -2.951 1.069 1.00 90.50 111 GLU A C 1
ATOM 833 O O . GLU A 1 111 ? -10.313 -2.909 0.068 1.00 90.50 111 GLU A O 1
ATOM 838 N N . GL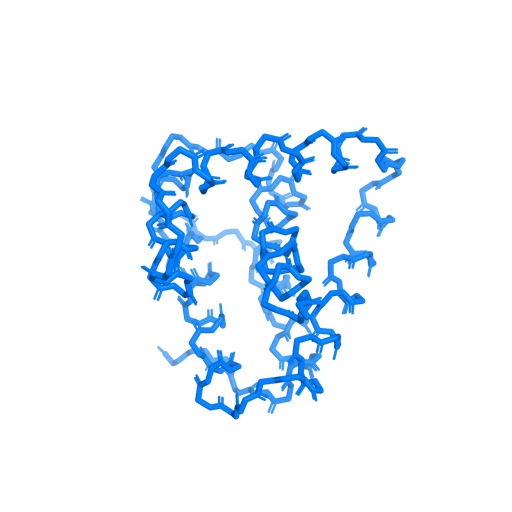N A 1 112 ? -12.194 -3.603 1.085 1.00 91.75 112 GLN A N 1
ATOM 839 C CA . GLN A 1 112 ? -12.700 -4.328 -0.084 1.00 91.75 112 GLN A CA 1
ATOM 840 C C . GLN A 1 112 ? -12.859 -3.395 -1.290 1.00 91.75 112 GLN A C 1
ATOM 842 O O . GLN A 1 112 ? -12.422 -3.724 -2.395 1.00 91.75 112 GLN A O 1
ATOM 847 N N . ALA A 1 113 ? -13.417 -2.197 -1.084 1.00 92.25 113 ALA A N 1
ATOM 848 C CA . ALA A 1 113 ? -13.550 -1.193 -2.135 1.00 92.25 113 ALA A CA 1
ATOM 849 C C . ALA A 1 113 ? -12.185 -0.721 -2.665 1.00 92.25 113 ALA A C 1
ATOM 851 O O . ALA A 1 113 ? -12.015 -0.550 -3.877 1.00 92.25 113 ALA A O 1
ATOM 852 N N . PHE A 1 114 ? -11.195 -0.539 -1.785 1.00 93.56 114 PHE A N 1
ATOM 853 C CA . PHE A 1 114 ? -9.839 -0.170 -2.186 1.00 93.56 114 PHE A CA 1
ATOM 854 C C . PHE A 1 114 ? -9.163 -1.281 -3.000 1.00 93.56 114 PHE A C 1
ATOM 856 O O . PHE A 1 114 ? -8.574 -1.000 -4.049 1.00 93.56 114 PHE A O 1
ATOM 863 N N . ILE A 1 115 ? -9.268 -2.537 -2.557 1.00 94.56 115 ILE A N 1
ATOM 864 C CA . ILE A 1 115 ? -8.715 -3.705 -3.254 1.00 94.56 115 ILE A CA 1
ATOM 865 C C . ILE A 1 115 ? -9.373 -3.848 -4.627 1.00 94.56 115 ILE A C 1
ATOM 867 O O . ILE A 1 115 ? -8.667 -3.963 -5.627 1.00 94.56 115 ILE A O 1
ATOM 871 N N . ALA A 1 116 ? -10.703 -3.746 -4.709 1.00 94.88 116 ALA A N 1
ATOM 872 C CA . ALA A 1 116 ? -11.441 -3.822 -5.968 1.00 94.88 116 ALA A CA 1
ATOM 873 C C . ALA A 1 116 ? -11.031 -2.729 -6.957 1.00 94.88 116 ALA A C 1
ATOM 875 O O . ALA A 1 116 ? -10.769 -3.019 -8.127 1.00 94.88 116 ALA A O 1
ATOM 876 N 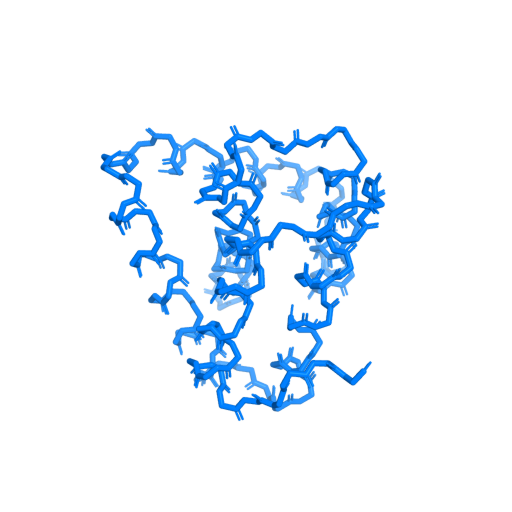N . ARG A 1 117 ? -10.907 -1.481 -6.494 1.00 95.00 117 ARG A N 1
ATOM 877 C CA . ARG A 1 117 ? -10.429 -0.376 -7.333 1.00 95.00 117 ARG A CA 1
ATOM 878 C C . ARG A 1 117 ? -8.997 -0.614 -7.812 1.00 95.00 117 ARG A C 1
ATOM 880 O O . ARG A 1 117 ? -8.695 -0.395 -8.980 1.00 95.00 117 ARG A O 1
ATOM 887 N N . THR A 1 118 ? -8.127 -1.097 -6.932 1.00 96.12 118 THR A N 1
ATOM 888 C CA . THR A 1 118 ? -6.723 -1.364 -7.267 1.00 96.12 118 THR A CA 1
ATOM 889 C C . THR A 1 118 ? -6.589 -2.529 -8.248 1.00 96.12 118 THR A C 1
ATOM 891 O O . THR A 1 118 ? -5.794 -2.444 -9.180 1.00 96.12 118 THR A O 1
ATOM 894 N N . ALA A 1 119 ? -7.404 -3.579 -8.108 1.00 95.75 119 ALA A N 1
ATOM 895 C CA . ALA A 1 119 ? -7.438 -4.712 -9.031 1.00 95.75 119 ALA A CA 1
ATOM 896 C C . ALA A 1 119 ? -7.871 -4.276 -10.438 1.00 95.75 119 ALA A C 1
ATOM 898 O O . ALA A 1 119 ? -7.232 -4.651 -11.421 1.00 95.75 119 ALA A O 1
ATOM 899 N N . GLN A 1 120 ? -8.877 -3.397 -10.533 1.00 96.06 120 GLN A N 1
ATOM 900 C CA . GLN A 1 120 ? -9.272 -2.776 -11.801 1.00 96.06 120 GLN A CA 1
ATOM 901 C C . GLN A 1 120 ? -8.128 -1.962 -12.415 1.00 96.06 120 GLN A C 1
ATOM 903 O O . GLN A 1 120 ? -7.840 -2.115 -13.600 1.00 96.06 120 GLN A O 1
ATOM 908 N N . THR A 1 121 ? -7.438 -1.139 -11.616 1.00 96.44 121 THR A N 1
ATOM 909 C CA . THR A 1 121 ? -6.288 -0.349 -12.085 1.00 96.44 121 THR A CA 1
ATOM 910 C C . THR A 1 121 ? -5.150 -1.238 -12.582 1.00 96.44 121 THR A C 1
ATOM 912 O O . THR A 1 121 ? -4.557 -0.943 -13.617 1.00 96.44 121 THR A O 1
ATOM 915 N N . LEU A 1 122 ? -4.861 -2.338 -11.885 1.00 94.75 122 LEU A N 1
ATOM 916 C CA . LEU A 1 122 ? -3.834 -3.310 -12.263 1.00 94.75 122 LEU A CA 1
ATOM 917 C C . LEU A 1 122 ? -4.274 -4.246 -13.402 1.00 94.75 122 LEU A C 1
ATOM 919 O O . LEU A 1 122 ? -3.435 -4.943 -13.968 1.00 94.75 122 LEU A O 1
ATOM 923 N N . GLY A 1 123 ? -5.558 -4.259 -13.763 1.00 94.94 123 GLY A N 1
ATOM 924 C CA . GLY A 1 123 ? -6.098 -5.134 -14.802 1.00 94.94 123 GLY A CA 1
ATOM 925 C C . GLY A 1 123 ? -6.043 -6.616 -14.430 1.00 94.94 123 GLY A C 1
ATOM 926 O O . GLY A 1 123 ? -5.773 -7.444 -15.295 1.00 94.94 123 GLY A O 1
ATOM 927 N N . VAL A 1 124 ? -6.257 -6.946 -13.153 1.00 94.75 124 VAL A N 1
ATOM 928 C CA . VAL A 1 124 ? -6.253 -8.325 -12.638 1.00 94.75 124 VAL A CA 1
ATOM 929 C C . VAL A 1 124 ? -7.551 -8.647 -11.902 1.00 94.75 124 VAL A C 1
ATOM 931 O O . VAL A 1 124 ? -8.313 -7.753 -11.528 1.00 94.75 124 VAL A O 1
ATOM 934 N N . ALA A 1 125 ? -7.814 -9.937 -11.702 1.00 89.50 125 ALA A N 1
ATOM 935 C CA . ALA A 1 125 ? -8.993 -10.389 -10.980 1.00 89.50 125 ALA A CA 1
ATOM 936 C C . ALA A 1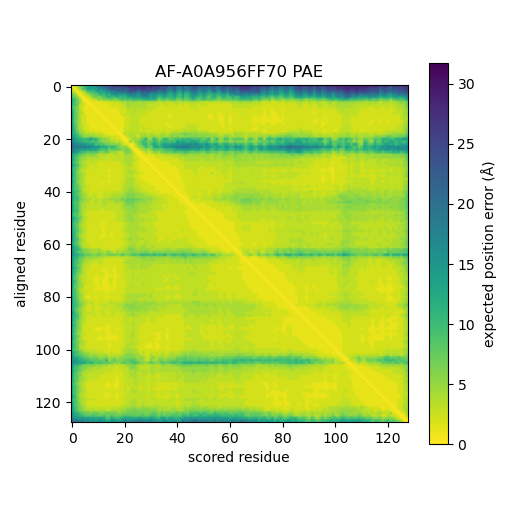 125 ? -8.833 -10.197 -9.463 1.00 89.50 125 ALA A C 1
ATOM 938 O O . ALA A 1 125 ? -7.727 -10.249 -8.913 1.00 89.50 125 ALA A O 1
ATOM 939 N N . LEU A 1 126 ? -9.966 -10.010 -8.783 1.00 84.88 126 LEU A N 1
ATOM 940 C CA . LEU A 1 126 ? -10.022 -10.101 -7.328 1.00 84.88 126 LEU A CA 1
ATOM 941 C C . LEU A 1 126 ? -9.619 -11.515 -6.872 1.00 84.88 126 LEU A C 1
ATOM 943 O O . LEU A 1 126 ? -9.881 -12.481 -7.597 1.00 84.88 126 LEU A O 1
ATOM 947 N N . PRO A 1 127 ? -8.993 -11.652 -5.691 1.00 73.12 127 PRO A N 1
ATOM 948 C CA . PRO A 1 127 ? -8.717 -12.964 -5.132 1.00 73.12 127 PRO A CA 1
ATOM 949 C C . PRO A 1 127 ? -10.039 -13.697 -4.876 1.00 73.12 127 PRO A C 1
ATOM 951 O O . PRO A 1 127 ? -11.038 -13.076 -4.507 1.00 73.12 127 PRO A O 1
ATOM 954 N N . SER A 1 128 ? -10.038 -15.001 -5.154 1.00 60.50 128 SER A N 1
ATOM 955 C CA . SER A 1 128 ? -11.187 -15.899 -4.965 1.00 60.50 128 SER A CA 1
ATOM 956 C C . SER A 1 128 ? -11.345 -16.329 -3.514 1.00 60.50 128 SER A C 1
ATOM 958 O O . SER A 1 128 ? -10.297 -16.499 -2.851 1.00 60.50 128 SER A O 1
#

Solvent-accessible surface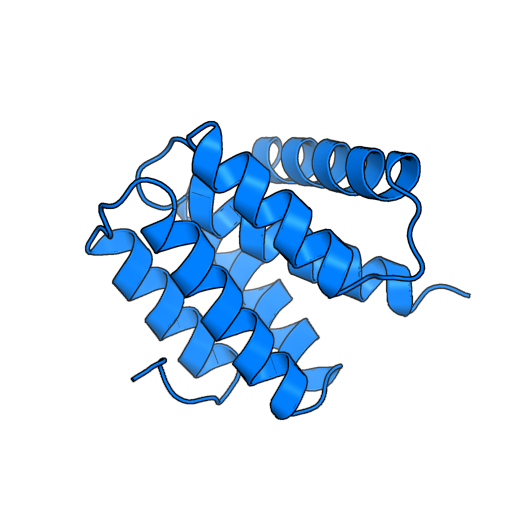 area (backbone atoms only — not comparable to full-atom values): 7112 Å² total; per-residue (Å²): 141,75,67,67,61,56,52,51,52,30,50,46,37,33,53,52,40,53,43,46,66,44,90,59,62,61,46,75,52,26,50,49,43,44,52,53,48,52,44,71,76,40,73,89,53,50,74,67,55,50,53,49,49,52,54,50,38,53,50,53,56,70,71,41,81,52,68,65,58,42,53,50,51,26,52,52,28,39,42,54,45,41,77,73,47,56,70,69,56,47,46,50,52,52,52,45,54,54,50,28,45,48,48,82,73,61,76,52,72,55,48,53,52,51,52,52,53,49,22,60,57,40,72,42,76,76,84,131

Foldseek 3Di:
DDPLLLLLLLLLLLLVLLQCLFPHDQDPQLVVLSLVLSCVVCVVDDPVRSVVSNVVSVVVLVVQDDSVSSLVSNLVSLLVNLVVDDPVVLVSSLVSLVCSCPRVPDHDPRSVVSSVSSCVSSVHDHDD

Nearest PDB structures (foldseek):
  6u63-assembly4_D  TM=2.895E-01  e=1.609E+00  Homo sapiens
  8fkv-assembly1_SU  TM=4.015E-01  e=6.582E+00  Homo sapiens
  5dxp-assembly1_A  TM=2.696E-01  e=4.867E+00  Homo sapiens

Radius of gyration: 13.27 Å; Cα contacts (8 Å, |Δi|>4): 129; chains: 1; bounding box: 37×32×31 Å

Secondary structure (DSSP, 8-state):
--SHHHHHHHHHHHHHHHHHHSSS---HHHHHHHHHHHHHH-TTS-HHHHHHHHHHHHHHHHTS-SHHHHHHHHHHHHHHHHHHS-HHHHHHHHHHHHHHHTSSS---HHHHHHHHHHHHHHT-PPP-